Protein AF-A0A9E3VZF0-F1 (afdb_monomer_lite)

Foldseek 3Di:
DLPVLVVVLVVCVVVVVLVVSLVSLVVRPDPVSVVVNVVSCVVPNPPPPPPPDDDDPVVVVVVVVVVVVVVVVVVVVVVVVVVVVVVVVVVVVVVVVVVVVVVPPDDDDDDDDDDDDDDDDDDDDDDD

Radius of gyration: 46.79 Å; chains: 1; bounding box: 75×45×135 Å

Structure (mmCIF, N/CA/C/O backbone):
data_AF-A0A9E3VZF0-F1
#
_entry.id   AF-A0A9E3VZF0-F1
#
loop_
_atom_site.group_PDB
_atom_site.id
_atom_site.type_symbol
_atom_site.label_atom_id
_atom_site.label_alt_id
_atom_site.label_comp_id
_atom_site.label_asym_id
_atom_site.label_entity_id
_atom_site.label_seq_id
_atom_site.pdbx_PDB_ins_code
_atom_site.Cartn_x
_atom_site.Cartn_y
_atom_site.Cartn_z
_atom_site.occupancy
_atom_site.B_iso_or_equiv
_atom_site.auth_seq_id
_atom_site.auth_comp_id
_atom_site.auth_asym_id
_atom_site.auth_atom_id
_atom_site.pdbx_PDB_model_num
ATOM 1 N N . MET A 1 1 ? 6.235 13.448 -27.912 1.00 59.28 1 MET A N 1
ATOM 2 C CA . MET A 1 1 ? 5.594 13.014 -26.645 1.00 59.28 1 MET A CA 1
ATOM 3 C C . MET A 1 1 ? 6.480 12.083 -25.795 1.00 59.28 1 MET A C 1
ATOM 5 O O . MET A 1 1 ? 6.592 12.317 -24.601 1.00 59.28 1 MET A O 1
ATOM 9 N N . SER A 1 2 ? 7.176 11.093 -26.374 1.00 72.88 2 SER A N 1
ATOM 10 C CA . SER A 1 2 ? 7.970 10.079 -25.632 1.00 72.88 2 SER A CA 1
ATOM 11 C C . SER A 1 2 ? 9.072 10.619 -24.681 1.00 72.88 2 SER A C 1
ATOM 13 O O . SER A 1 2 ? 9.324 10.033 -23.629 1.00 72.88 2 SER A O 1
ATOM 15 N N . ARG A 1 3 ? 9.698 11.773 -24.976 1.00 83.00 3 ARG A N 1
ATOM 16 C CA . ARG A 1 3 ? 10.801 12.323 -24.152 1.00 83.00 3 ARG A CA 1
ATOM 17 C C . ARG A 1 3 ? 10.392 12.693 -22.718 1.00 83.00 3 ARG A C 1
ATOM 19 O O . ARG A 1 3 ? 11.130 12.368 -21.792 1.00 83.00 3 ARG A O 1
ATOM 26 N N . ASN A 1 4 ? 9.221 13.306 -22.523 1.00 90.94 4 ASN A N 1
ATOM 27 C CA . ASN A 1 4 ? 8.753 13.707 -21.187 1.00 90.94 4 ASN A CA 1
ATOM 28 C C . ASN A 1 4 ? 8.433 12.489 -20.311 1.00 90.94 4 ASN A C 1
ATOM 30 O O . ASN A 1 4 ? 8.778 12.456 -19.133 1.00 90.94 4 ASN A O 1
ATOM 34 N N . GLN A 1 5 ? 7.834 11.449 -20.897 1.00 90.38 5 GLN A N 1
ATOM 35 C CA . GLN A 1 5 ? 7.525 10.209 -20.181 1.00 90.38 5 GLN A CA 1
ATOM 36 C C . GLN A 1 5 ? 8.805 9.456 -19.787 1.00 90.38 5 GLN A C 1
ATOM 38 O O . GLN A 1 5 ? 8.894 8.933 -18.679 1.00 90.38 5 GLN A O 1
ATOM 43 N N . MET A 1 6 ? 9.835 9.479 -20.640 1.00 93.69 6 MET A N 1
ATOM 44 C CA . MET A 1 6 ? 11.154 8.923 -20.317 1.00 93.69 6 MET A CA 1
ATOM 45 C C . MET A 1 6 ? 11.837 9.653 -19.152 1.00 93.69 6 MET A C 1
ATOM 47 O O . MET A 1 6 ? 12.412 9.003 -18.280 1.00 93.69 6 MET A O 1
ATOM 51 N N . GLN A 1 7 ? 11.770 10.987 -19.100 1.00 94.62 7 GLN A N 1
ATOM 52 C CA . GLN A 1 7 ? 12.319 11.763 -17.977 1.00 94.62 7 GLN A CA 1
ATOM 53 C C . GLN A 1 7 ? 11.565 11.490 -16.672 1.00 94.62 7 GLN A C 1
ATOM 55 O O . GLN A 1 7 ? 12.187 11.290 -15.629 1.00 94.62 7 GLN A O 1
ATOM 60 N N . HIS A 1 8 ? 10.236 11.409 -16.736 1.00 94.56 8 HIS A N 1
ATOM 61 C CA . HIS A 1 8 ? 9.408 11.054 -15.587 1.00 94.56 8 HIS A CA 1
ATOM 62 C C . HIS A 1 8 ? 9.760 9.643 -15.082 1.00 94.56 8 HIS A C 1
ATOM 64 O O . HIS A 1 8 ? 10.016 9.453 -13.893 1.00 94.56 8 HIS A O 1
ATOM 70 N N . ALA A 1 9 ? 9.905 8.666 -15.982 1.00 95.00 9 ALA A N 1
ATOM 71 C CA . ALA A 1 9 ? 10.344 7.323 -15.611 1.00 95.00 9 ALA A CA 1
ATOM 72 C C . ALA A 1 9 ? 11.700 7.343 -14.884 1.00 95.00 9 ALA A C 1
ATOM 74 O O . ALA A 1 9 ? 11.854 6.675 -13.864 1.00 95.00 9 ALA A O 1
ATOM 75 N N . GLN A 1 10 ? 12.665 8.157 -15.331 1.00 93.75 10 GLN A N 1
ATOM 76 C CA . GLN A 1 10 ? 13.943 8.312 -14.624 1.00 93.75 10 GLN A CA 1
ATOM 77 C C . GLN A 1 10 ? 13.784 8.888 -13.215 1.00 93.75 10 GLN A C 1
ATOM 79 O O . GLN A 1 10 ? 14.464 8.432 -12.297 1.00 93.75 10 GLN A O 1
ATOM 84 N N . GLN A 1 11 ? 12.916 9.885 -13.030 1.00 96.62 11 GLN A N 1
ATOM 85 C CA . GLN A 1 11 ? 12.659 10.462 -11.709 1.00 96.62 11 GLN A CA 1
ATOM 86 C C . GLN A 1 11 ? 12.071 9.418 -10.753 1.00 96.62 11 GLN A C 1
ATOM 88 O O . GLN A 1 11 ? 12.556 9.292 -9.630 1.00 96.62 11 GLN A O 1
ATOM 93 N N . LEU A 1 12 ? 11.119 8.602 -11.216 1.00 96.12 12 LEU A N 1
ATOM 94 C CA . LEU A 1 12 ? 10.541 7.512 -10.419 1.00 96.12 12 LEU A CA 1
ATOM 95 C C . LEU A 1 12 ? 11.596 6.475 -10.011 1.00 96.12 12 LEU A C 1
ATOM 97 O O . LEU A 1 12 ? 11.607 6.027 -8.866 1.00 96.12 12 LEU A O 1
ATOM 101 N N . ILE A 1 13 ? 12.527 6.140 -10.912 1.00 93.88 13 ILE A N 1
ATOM 102 C CA . ILE A 1 13 ? 13.648 5.238 -10.605 1.00 93.88 13 ILE A CA 1
ATOM 103 C C . IL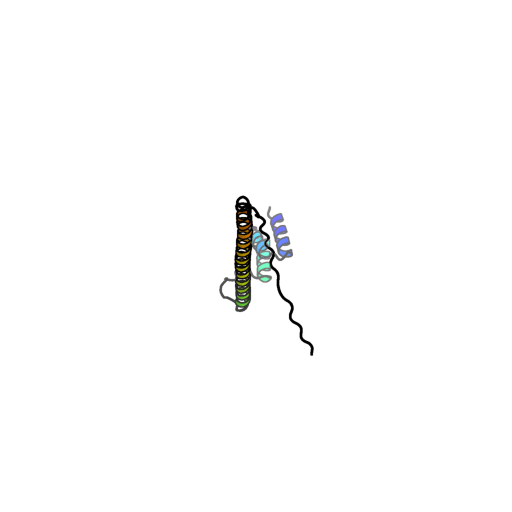E A 1 13 ? 14.561 5.850 -9.536 1.00 93.88 13 ILE A C 1
ATOM 105 O O . ILE A 1 13 ? 14.937 5.154 -8.596 1.00 93.88 13 ILE A O 1
ATOM 109 N N . LYS A 1 14 ? 14.890 7.146 -9.638 1.00 94.44 14 LYS A N 1
ATOM 110 C CA . LYS A 1 14 ? 15.709 7.854 -8.635 1.00 94.44 14 LYS A CA 1
ATOM 111 C C . LYS A 1 14 ? 15.041 7.893 -7.259 1.00 94.44 14 LYS A C 1
ATOM 113 O O . LYS A 1 14 ? 15.730 7.806 -6.251 1.00 94.44 14 LYS A O 1
ATOM 118 N N . GLN A 1 15 ? 13.715 7.986 -7.223 1.00 95.81 15 GLN A N 1
ATOM 119 C CA . GLN A 1 15 ? 12.914 7.953 -5.997 1.00 95.81 15 GLN A CA 1
ATOM 120 C C . GLN A 1 15 ? 12.696 6.529 -5.447 1.00 95.81 15 GLN A C 1
ATOM 122 O O . GLN A 1 15 ? 12.023 6.364 -4.434 1.00 95.81 15 GLN A O 1
ATOM 127 N N . GLY A 1 16 ? 13.210 5.486 -6.111 1.00 93.31 16 GLY A N 1
ATOM 128 C CA . GLY A 1 16 ? 13.017 4.089 -5.707 1.00 93.31 16 GLY A CA 1
ATOM 129 C C . GLY A 1 16 ? 11.621 3.522 -6.004 1.00 93.31 16 GLY A C 1
ATOM 130 O O . GLY A 1 16 ? 11.303 2.410 -5.580 1.00 93.31 16 GLY A O 1
ATOM 131 N N . ARG A 1 17 ? 10.779 4.241 -6.759 1.00 94.88 17 ARG A N 1
ATOM 132 C CA . ARG A 1 17 ? 9.418 3.822 -7.144 1.00 94.88 17 ARG A CA 1
ATOM 133 C C . ARG A 1 17 ? 9.451 2.947 -8.398 1.00 94.88 17 ARG A C 1
ATOM 135 O O . ARG A 1 17 ? 8.926 3.299 -9.455 1.00 94.88 17 ARG A O 1
ATOM 142 N N . TYR A 1 18 ? 10.092 1.786 -8.285 1.00 94.44 18 TYR A N 1
ATOM 143 C CA . TYR A 1 18 ? 10.358 0.896 -9.421 1.00 94.44 18 TYR A CA 1
ATOM 144 C C . TYR A 1 18 ? 9.091 0.340 -10.084 1.00 94.44 18 TYR A C 1
ATOM 146 O O . TYR A 1 18 ? 9.062 0.178 -11.303 1.00 94.44 18 TYR A O 1
ATOM 154 N N . ASP A 1 19 ? 8.029 0.087 -9.318 1.00 92.19 19 ASP A N 1
ATOM 155 C CA . ASP A 1 19 ? 6.783 -0.474 -9.856 1.00 92.19 19 ASP A CA 1
ATOM 156 C C . ASP A 1 19 ? 6.038 0.519 -10.756 1.00 92.19 19 ASP A C 1
ATOM 158 O O . ASP A 1 19 ? 5.497 0.149 -11.798 1.00 92.19 19 ASP A O 1
ATOM 162 N N . GLU A 1 20 ? 6.050 1.799 -10.392 1.00 93.75 20 GLU A N 1
ATOM 163 C CA . GLU A 1 20 ? 5.458 2.869 -11.198 1.00 93.75 20 GLU A CA 1
ATOM 164 C C . GLU A 1 20 ? 6.312 3.184 -12.420 1.00 93.75 20 GLU A C 1
ATOM 166 O O . GLU A 1 20 ? 5.780 3.299 -13.525 1.00 93.75 20 GLU A O 1
ATOM 171 N N . ALA A 1 21 ? 7.637 3.218 -12.248 1.00 95.69 21 ALA A N 1
ATOM 172 C CA . ALA A 1 21 ? 8.564 3.349 -13.363 1.00 95.69 21 ALA A CA 1
ATOM 173 C C . ALA A 1 21 ? 8.361 2.228 -14.395 1.00 95.69 21 ALA A C 1
ATOM 175 O O . ALA A 1 21 ? 8.320 2.503 -15.591 1.00 95.69 21 ALA A O 1
ATOM 176 N N . ARG A 1 22 ? 8.159 0.975 -13.957 1.00 94.25 22 ARG A N 1
ATOM 177 C CA . ARG A 1 22 ? 7.852 -0.158 -14.848 1.00 94.25 22 ARG A CA 1
ATOM 178 C C . ARG A 1 22 ? 6.556 0.040 -15.623 1.00 94.25 22 ARG A C 1
ATOM 180 O O . ARG A 1 22 ? 6.531 -0.231 -16.819 1.00 94.25 22 ARG A O 1
ATOM 187 N N . LYS A 1 23 ? 5.485 0.495 -14.965 1.00 94.50 23 LYS A N 1
ATOM 188 C CA . LYS A 1 23 ? 4.200 0.766 -15.633 1.00 94.50 23 LYS A CA 1
ATOM 189 C C . LYS A 1 23 ? 4.366 1.820 -16.724 1.00 94.50 23 LYS A C 1
ATOM 191 O O . LYS A 1 23 ? 3.897 1.609 -17.837 1.00 94.50 23 LYS A O 1
ATOM 196 N N . LEU A 1 24 ? 5.082 2.901 -16.414 1.00 94.19 24 LEU A N 1
ATOM 197 C CA . LEU A 1 24 ? 5.324 3.988 -17.355 1.00 94.19 24 LEU A CA 1
ATOM 198 C C . LEU A 1 24 ? 6.252 3.566 -18.503 1.00 94.19 24 LEU A C 1
ATOM 200 O O . LEU A 1 24 ? 6.014 3.925 -19.645 1.00 94.19 24 LEU A O 1
ATOM 204 N N . LEU A 1 25 ? 7.285 2.763 -18.236 1.00 93.62 25 LEU A N 1
ATOM 205 C CA . LEU A 1 25 ? 8.177 2.253 -19.283 1.00 93.62 25 LEU A CA 1
ATOM 206 C C . LEU A 1 25 ? 7.496 1.230 -20.199 1.00 93.62 25 LEU A C 1
ATOM 208 O O . LEU A 1 25 ? 7.845 1.159 -21.370 1.00 93.62 25 LEU A O 1
ATOM 212 N N . ARG A 1 26 ? 6.515 0.466 -19.699 1.00 93.94 26 ARG A N 1
ATOM 213 C CA . ARG A 1 26 ? 5.726 -0.478 -20.511 1.00 93.94 26 ARG A CA 1
ATOM 214 C C . ARG A 1 26 ? 4.783 0.211 -21.494 1.00 93.94 26 ARG A C 1
ATOM 216 O O . ARG A 1 26 ? 4.469 -0.384 -22.517 1.00 93.94 26 ARG A O 1
ATOM 223 N N . SER A 1 27 ? 4.322 1.427 -21.194 1.00 93.56 27 SER A N 1
ATOM 224 C CA . SER A 1 27 ? 3.457 2.188 -22.103 1.00 93.56 27 SER A CA 1
ATOM 225 C C . SER A 1 27 ? 4.231 2.963 -23.175 1.00 93.56 27 SER A C 1
ATOM 227 O O . SER A 1 27 ? 3.617 3.489 -24.101 1.00 93.56 27 SER A O 1
ATOM 229 N N . ILE A 1 28 ? 5.563 3.040 -23.071 1.00 92.75 28 ILE A N 1
ATOM 230 C CA . ILE A 1 28 ? 6.429 3.725 -24.035 1.00 92.75 28 ILE A CA 1
ATOM 231 C C . ILE A 1 28 ? 7.032 2.688 -24.988 1.00 92.75 28 ILE A C 1
ATOM 233 O O . ILE A 1 28 ? 7.890 1.902 -24.587 1.00 92.75 28 ILE A O 1
ATOM 237 N N . ASP A 1 29 ? 6.667 2.732 -26.270 1.00 89.75 29 ASP A N 1
ATOM 238 C CA . ASP A 1 29 ? 7.327 1.900 -27.282 1.00 89.75 29 ASP A CA 1
ATOM 239 C C . ASP A 1 29 ? 8.635 2.556 -27.747 1.00 89.75 29 ASP A C 1
ATOM 241 O O . ASP A 1 29 ? 8.672 3.400 -28.643 1.00 89.75 29 ASP A O 1
ATOM 245 N N . HIS A 1 30 ? 9.724 2.243 -27.047 1.00 92.19 30 HIS A N 1
ATOM 246 C CA . HIS A 1 30 ? 11.063 2.725 -27.376 1.00 92.19 30 HIS A CA 1
ATOM 247 C C . HIS A 1 30 ? 12.114 1.672 -26.987 1.00 92.19 30 HIS A C 1
ATOM 249 O O . HIS A 1 30 ? 12.036 1.125 -25.882 1.00 92.19 30 HIS A O 1
ATOM 255 N N . PRO A 1 31 ? 13.156 1.416 -27.806 1.00 93.81 31 PRO A N 1
ATOM 256 C CA . PRO A 1 31 ? 14.169 0.393 -27.508 1.00 93.81 31 PRO A CA 1
ATOM 257 C C . PRO A 1 31 ? 14.855 0.624 -26.152 1.00 93.81 31 PRO A C 1
ATOM 259 O O . PRO A 1 31 ? 14.948 -0.274 -25.321 1.00 93.81 31 PRO A O 1
ATOM 262 N N . LYS A 1 32 ? 15.209 1.880 -25.860 1.00 92.38 32 LYS A N 1
ATOM 263 C CA . LYS A 1 32 ? 15.791 2.292 -24.570 1.00 92.38 32 LYS A CA 1
ATOM 264 C C . LYS A 1 32 ? 14.905 2.010 -23.345 1.00 92.38 32 LYS A C 1
ATOM 266 O O . LYS A 1 32 ? 15.431 1.782 -22.260 1.00 92.38 32 LYS A O 1
ATOM 271 N N . ALA A 1 33 ? 13.577 2.032 -23.492 1.00 94.88 33 ALA A N 1
ATOM 272 C CA . ALA A 1 33 ? 12.672 1.721 -22.384 1.00 94.88 33 ALA A CA 1
ATOM 273 C C . ALA A 1 33 ? 12.739 0.228 -22.022 1.00 94.88 33 ALA A C 1
ATOM 275 O O . ALA A 1 33 ? 12.733 -0.120 -20.840 1.00 94.88 33 ALA A O 1
ATOM 276 N N . ARG A 1 34 ? 12.904 -0.642 -23.030 1.00 94.19 34 ARG A N 1
ATOM 277 C CA . ARG A 1 34 ? 13.089 -2.090 -22.846 1.00 94.19 34 ARG A CA 1
ATOM 278 C C . ARG A 1 34 ? 14.389 -2.399 -22.102 1.00 94.19 34 ARG A C 1
ATOM 280 O O . ARG A 1 34 ? 14.362 -3.141 -21.125 1.00 94.19 34 ARG A O 1
ATOM 287 N N . GLU A 1 35 ? 15.492 -1.746 -22.469 1.00 94.69 35 GLU A N 1
ATOM 288 C CA . GLU A 1 35 ? 16.766 -1.882 -21.742 1.00 94.69 35 GLU A CA 1
ATOM 289 C C . GLU A 1 35 ? 16.651 -1.472 -20.268 1.00 94.69 35 GLU A C 1
ATOM 291 O O . GLU A 1 35 ? 17.260 -2.075 -19.382 1.00 94.69 35 GLU A O 1
ATOM 296 N N . TRP A 1 36 ? 15.895 -0.411 -19.978 1.00 94.56 36 TRP A N 1
ATOM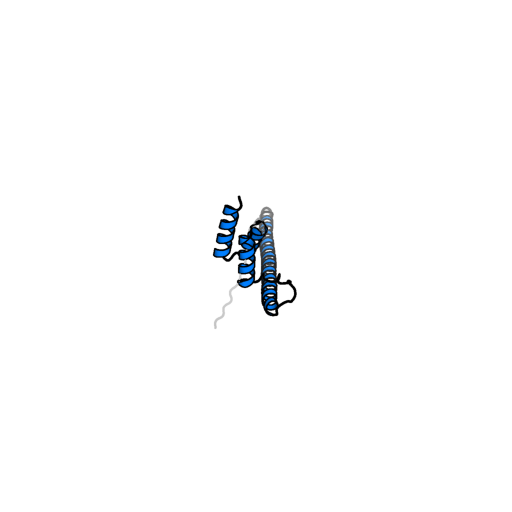 297 C CA . TRP A 1 36 ? 15.697 0.038 -18.602 1.00 94.56 36 TRP A CA 1
ATOM 298 C C . TRP A 1 36 ? 14.819 -0.913 -17.798 1.00 94.56 36 TRP A C 1
ATOM 300 O O . TRP A 1 36 ? 15.117 -1.127 -16.624 1.00 94.56 36 TRP A O 1
ATOM 310 N N . LEU A 1 37 ? 13.792 -1.509 -18.409 1.00 94.00 37 LEU A N 1
ATOM 311 C CA . LEU A 1 37 ? 13.001 -2.568 -17.777 1.00 94.00 37 LEU A CA 1
ATOM 312 C C . LEU A 1 37 ? 13.884 -3.755 -17.384 1.00 94.00 37 LEU A C 1
ATOM 314 O O . LEU A 1 37 ? 13.818 -4.205 -16.245 1.00 94.00 37 LEU A O 1
ATOM 318 N N . GLU A 1 38 ? 14.777 -4.191 -18.270 1.00 94.19 38 GLU A N 1
ATOM 319 C CA . GLU A 1 38 ? 15.694 -5.294 -17.976 1.00 94.19 38 GLU A CA 1
ATOM 320 C C . GLU A 1 38 ? 16.667 -4.945 -16.833 1.00 94.19 38 GLU A C 1
ATOM 322 O O . GLU A 1 38 ? 16.899 -5.739 -15.919 1.00 94.19 38 GLU A O 1
ATOM 327 N N . LYS A 1 39 ? 17.204 -3.716 -16.826 1.00 92.19 39 LYS A N 1
ATOM 328 C CA . LYS A 1 39 ? 18.054 -3.220 -15.728 1.00 92.19 39 LYS A CA 1
ATOM 329 C C . LYS A 1 39 ? 17.295 -3.142 -14.400 1.00 92.19 39 LYS A C 1
ATOM 331 O O . LYS A 1 39 ? 17.875 -3.433 -13.353 1.00 92.19 39 LYS A O 1
ATOM 336 N N . LEU A 1 40 ? 16.021 -2.751 -14.433 1.00 91.00 40 LEU A N 1
ATOM 337 C CA . LEU A 1 40 ? 15.144 -2.718 -13.262 1.00 91.00 40 LEU A CA 1
ATOM 338 C C . LEU A 1 40 ? 14.861 -4.123 -12.732 1.00 91.00 40 LEU A C 1
ATOM 340 O O . LEU A 1 40 ? 14.925 -4.331 -11.524 1.00 91.00 40 LEU A O 1
ATOM 344 N N . ASP A 1 41 ? 14.610 -5.086 -13.615 1.00 90.00 41 ASP A N 1
ATOM 345 C CA . ASP A 1 41 ? 14.383 -6.484 -13.244 1.00 90.00 41 ASP A CA 1
ATOM 346 C C . ASP A 1 41 ? 15.623 -7.120 -12.607 1.00 90.00 41 ASP A C 1
ATOM 348 O O . ASP A 1 41 ? 15.487 -7.850 -11.628 1.00 90.00 41 ASP A O 1
ATOM 352 N N . LYS A 1 42 ? 16.831 -6.761 -13.061 1.00 91.06 42 LYS A N 1
ATOM 353 C CA . LYS A 1 42 ? 18.086 -7.198 -12.423 1.00 91.06 42 LYS A CA 1
ATOM 354 C C . LYS A 1 42 ? 18.307 -6.570 -11.043 1.00 91.06 42 LYS A C 1
ATOM 356 O O . LYS A 1 42 ? 18.757 -7.249 -10.128 1.00 91.06 42 LYS A O 1
ATOM 361 N N . ARG A 1 43 ? 18.023 -5.271 -10.882 1.00 88.19 43 ARG A N 1
ATOM 362 C CA . ARG A 1 43 ? 18.287 -4.537 -9.625 1.00 88.19 43 ARG A CA 1
ATOM 363 C C . ARG A 1 43 ? 17.235 -4.767 -8.546 1.00 88.19 43 ARG A C 1
ATOM 365 O O . ARG A 1 43 ? 17.556 -4.770 -7.364 1.00 88.19 43 ARG A O 1
ATOM 372 N N . ALA A 1 44 ? 15.980 -4.897 -8.944 1.00 82.12 44 ALA A N 1
ATOM 373 C CA . ALA A 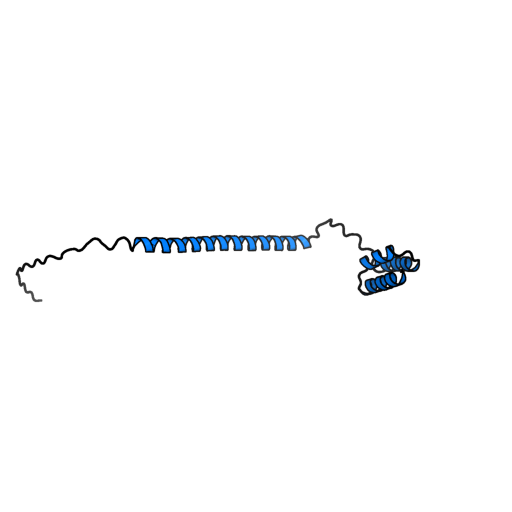1 44 ? 14.851 -5.032 -8.044 1.00 82.12 44 ALA A CA 1
ATOM 374 C C . ALA A 1 44 ? 13.847 -5.986 -8.693 1.00 82.12 44 ALA A C 1
ATOM 376 O O . ALA A 1 44 ? 12.835 -5.501 -9.207 1.00 82.12 44 ALA A O 1
ATOM 377 N N . PRO A 1 45 ? 14.113 -7.309 -8.719 1.00 79.00 45 PRO A N 1
ATOM 378 C CA . PRO A 1 45 ? 13.235 -8.271 -9.381 1.00 79.00 45 PRO A CA 1
ATOM 379 C C . PRO A 1 45 ? 11.804 -8.019 -8.934 1.00 79.00 45 PRO A C 1
ATOM 381 O O . PRO A 1 45 ? 11.574 -7.763 -7.746 1.00 79.00 45 PRO A O 1
ATOM 384 N N . ALA A 1 46 ? 10.873 -7.975 -9.897 1.00 71.62 46 ALA A N 1
ATOM 385 C CA . ALA A 1 46 ? 9.466 -7.711 -9.624 1.00 71.62 46 ALA A CA 1
ATOM 386 C C . ALA A 1 46 ? 9.072 -8.578 -8.441 1.00 71.62 46 ALA A C 1
ATOM 388 O O . ALA A 1 46 ? 9.137 -9.804 -8.534 1.00 71.62 46 ALA A O 1
ATOM 389 N N . ARG A 1 47 ? 8.799 -7.932 -7.298 1.00 70.81 47 ARG A N 1
ATOM 390 C CA . ARG A 1 47 ? 8.478 -8.652 -6.073 1.00 70.81 47 ARG A CA 1
ATOM 391 C C . ARG A 1 47 ? 7.299 -9.514 -6.458 1.00 70.81 47 ARG A C 1
ATOM 393 O O . ARG A 1 47 ? 6.240 -8.961 -6.761 1.00 70.81 47 ARG A O 1
ATOM 400 N N . ALA A 1 48 ? 7.523 -10.830 -6.537 1.00 65.44 48 ALA A N 1
ATOM 401 C CA . ALA A 1 48 ? 6.467 -11.776 -6.844 1.00 65.44 48 ALA A CA 1
ATOM 402 C C . ALA A 1 48 ? 5.299 -11.353 -5.959 1.00 65.44 48 ALA A C 1
ATOM 404 O O . ALA A 1 48 ? 5.554 -11.123 -4.766 1.00 65.44 48 ALA A O 1
ATOM 405 N N . PRO A 1 49 ? 4.101 -11.099 -6.529 1.00 62.28 49 PRO A N 1
ATOM 406 C CA . PRO A 1 49 ? 2.977 -10.613 -5.752 1.00 62.28 49 PRO A CA 1
ATOM 407 C C . PRO A 1 49 ? 2.917 -11.541 -4.563 1.00 62.28 49 PRO A C 1
ATOM 409 O O . PRO A 1 49 ? 2.772 -12.750 -4.755 1.00 62.28 49 PRO A O 1
ATOM 412 N N . ARG A 1 50 ? 3.214 -11.000 -3.372 1.00 58.09 50 ARG A N 1
ATOM 413 C CA . ARG A 1 50 ? 3.231 -11.784 -2.146 1.00 58.09 50 ARG A CA 1
ATOM 414 C C . ARG A 1 50 ? 1.818 -12.309 -2.079 1.00 58.09 50 ARG A C 1
ATOM 416 O O . ARG A 1 50 ? 0.910 -11.556 -1.728 1.00 58.09 50 ARG A O 1
ATOM 423 N N . ARG A 1 51 ? 1.625 -13.550 -2.539 1.00 57.66 51 ARG A N 1
ATOM 424 C CA . ARG A 1 51 ? 0.375 -14.264 -2.391 1.00 57.66 51 ARG A CA 1
ATOM 425 C C . ARG A 1 51 ? 0.120 -14.119 -0.909 1.00 57.66 51 ARG A C 1
ATOM 427 O O . ARG A 1 51 ? 0.95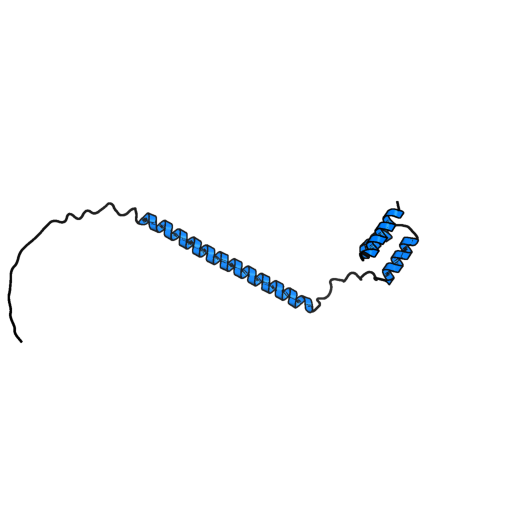9 -14.516 -0.101 1.00 57.66 51 ARG A O 1
ATOM 434 N N . ARG A 1 52 ? -0.934 -13.386 -0.559 1.00 56.81 52 ARG A N 1
ATOM 435 C CA . ARG A 1 52 ? -1.418 -13.294 0.812 1.00 56.81 52 ARG A CA 1
ATOM 436 C C . ARG A 1 52 ? -1.906 -14.702 1.146 1.00 56.81 52 ARG A C 1
ATOM 438 O O . ARG A 1 52 ? -3.078 -15.017 1.019 1.00 56.81 52 ARG A O 1
ATOM 445 N N . THR A 1 53 ? -0.960 -15.580 1.425 1.00 55.97 53 THR A N 1
ATOM 446 C CA . THR A 1 53 ? -1.125 -17.001 1.668 1.00 55.97 53 THR A CA 1
ATOM 447 C C . THR A 1 53 ? -0.078 -17.330 2.711 1.00 55.97 53 THR A C 1
ATOM 449 O O . THR A 1 53 ? 1.117 -17.280 2.436 1.00 55.97 53 THR A O 1
ATOM 452 N N . GLY A 1 54 ? -0.546 -17.625 3.918 1.00 45.69 54 GLY A N 1
ATOM 453 C CA . GLY A 1 54 ? 0.280 -18.176 4.984 1.00 45.69 54 GLY A CA 1
ATOM 454 C C . GLY A 1 54 ? 0.596 -17.168 6.075 1.00 45.69 54 GLY A C 1
ATOM 455 O O . GLY A 1 54 ? 1.475 -16.322 5.935 1.00 45.69 54 GLY A O 1
ATOM 456 N N . GLY A 1 55 ? -0.126 -17.295 7.186 1.00 49.53 55 GLY A N 1
ATOM 457 C CA . GLY A 1 55 ? 0.168 -16.607 8.430 1.00 49.53 55 GLY A CA 1
ATOM 458 C C . GLY A 1 55 ? 1.572 -16.953 8.917 1.00 49.53 55 GLY A C 1
ATOM 459 O O . GLY A 1 55 ? 1.841 -18.077 9.328 1.00 49.53 55 GLY A O 1
ATOM 460 N N . GLY A 1 56 ? 2.456 -15.959 8.902 1.00 43.41 56 GLY A N 1
ATOM 461 C CA . GLY A 1 56 ? 3.660 -15.984 9.716 1.00 43.41 56 GLY A CA 1
ATOM 462 C C . GLY A 1 56 ? 3.262 -15.792 11.176 1.00 43.41 56 GLY A C 1
ATOM 463 O O . GLY A 1 56 ? 2.489 -14.894 11.507 1.00 43.41 56 GLY A O 1
ATOM 464 N N . ILE A 1 57 ? 3.791 -16.641 12.047 1.00 55.38 57 ILE A N 1
ATOM 465 C CA . ILE A 1 57 ? 3.492 -16.746 13.484 1.00 55.38 57 ILE A CA 1
ATOM 466 C C . ILE A 1 57 ? 3.590 -15.391 14.233 1.00 55.38 57 ILE A C 1
ATOM 468 O O . ILE A 1 57 ? 2.889 -15.189 15.221 1.00 55.38 57 ILE A O 1
ATOM 472 N N . GLY A 1 58 ? 4.328 -14.404 13.707 1.00 47.25 58 GLY A N 1
ATOM 473 C CA . GLY A 1 58 ? 4.385 -13.030 14.236 1.00 47.25 58 GLY A CA 1
ATOM 474 C C . GLY A 1 58 ? 3.106 -12.186 14.077 1.00 47.25 58 GLY A C 1
ATOM 475 O O . GLY A 1 58 ? 2.950 -11.186 14.771 1.00 47.25 58 GLY A O 1
ATOM 476 N N . GLY A 1 59 ? 2.159 -12.581 13.219 1.00 52.59 59 GLY A N 1
ATOM 477 C CA . GLY A 1 59 ? 0.870 -11.889 13.059 1.00 52.59 59 GLY A CA 1
ATOM 478 C C . GLY A 1 59 ? -0.178 -12.262 14.113 1.00 52.59 59 GLY A C 1
ATOM 479 O O . GLY A 1 59 ? -1.124 -11.507 14.329 1.00 52.59 59 GLY A O 1
ATOM 480 N N . ARG A 1 60 ? -0.012 -13.403 14.801 1.00 57.06 60 ARG A N 1
ATOM 481 C CA . ARG A 1 60 ? -0.952 -13.856 15.842 1.00 57.06 60 ARG A CA 1
ATOM 482 C C . ARG A 1 60 ? -0.864 -13.018 17.109 1.00 57.06 60 ARG A C 1
AT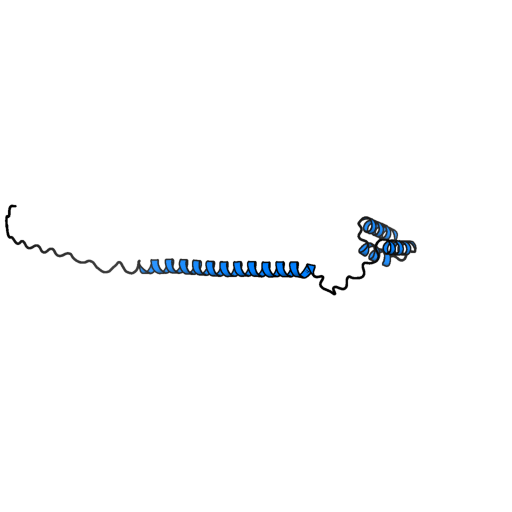OM 484 O O . ARG A 1 60 ? -1.896 -12.743 17.701 1.00 57.06 60 ARG A O 1
ATOM 491 N N . ILE A 1 61 ? 0.333 -12.573 17.488 1.00 62.12 61 ILE A N 1
ATOM 492 C CA . ILE A 1 61 ? 0.516 -11.721 18.671 1.00 62.12 61 ILE A CA 1
ATOM 493 C C . ILE A 1 61 ? -0.094 -10.346 18.420 1.00 62.12 61 ILE A C 1
ATOM 495 O O . ILE A 1 61 ? -0.825 -9.851 19.265 1.00 62.12 61 ILE A O 1
ATOM 499 N N . VAL A 1 62 ? 0.129 -9.765 17.236 1.00 69.56 62 VAL A N 1
ATOM 500 C CA . VAL A 1 62 ? -0.475 -8.473 16.877 1.00 69.56 62 VAL A CA 1
ATOM 501 C C . VAL A 1 62 ? -1.997 -8.591 16.799 1.00 69.56 62 VAL A C 1
ATOM 503 O O . VAL A 1 62 ? -2.685 -7.756 17.370 1.00 69.56 62 VAL A O 1
ATOM 506 N N . GLY A 1 63 ? -2.523 -9.652 16.174 1.00 70.88 63 GLY A N 1
ATOM 507 C CA . GLY A 1 63 ? -3.966 -9.906 16.124 1.00 70.88 63 GLY A CA 1
ATOM 508 C C . GLY A 1 63 ? -4.590 -10.162 17.499 1.00 70.88 63 GLY A C 1
ATOM 509 O O . GLY A 1 63 ? -5.705 -9.724 17.760 1.00 70.88 63 GLY A O 1
ATOM 510 N N . PHE A 1 64 ? -3.870 -10.833 18.399 1.00 80.94 64 PHE A N 1
ATOM 511 C CA . PHE A 1 64 ? -4.315 -11.046 19.773 1.00 80.94 64 PHE A CA 1
ATOM 512 C C . PHE A 1 64 ? -4.285 -9.743 20.579 1.00 80.94 64 PHE A C 1
ATOM 514 O O . PHE A 1 64 ? -5.245 -9.449 21.282 1.00 80.94 64 PHE A O 1
ATOM 521 N N . LEU A 1 65 ? -3.238 -8.923 20.434 1.00 83.62 65 LEU A N 1
ATOM 522 C CA . LEU A 1 65 ? -3.143 -7.625 21.106 1.00 83.62 65 LEU A CA 1
ATOM 523 C C . LEU A 1 65 ? -4.258 -6.677 20.661 1.00 83.62 65 LEU A C 1
ATOM 525 O O . LEU A 1 65 ? -4.885 -6.036 21.499 1.00 83.62 65 LEU A O 1
ATOM 529 N N . THR A 1 66 ? -4.525 -6.599 19.353 1.00 83.19 66 THR A N 1
ATOM 530 C CA . THR A 1 66 ? -5.613 -5.764 18.832 1.00 83.19 66 THR A CA 1
ATOM 531 C C . THR A 1 66 ? -6.969 -6.282 19.296 1.00 83.19 66 THR A C 1
ATOM 533 O O . THR A 1 66 ? -7.802 -5.482 19.711 1.00 83.19 66 THR A O 1
ATOM 536 N N . TYR A 1 67 ? -7.174 -7.602 19.311 1.00 89.62 67 TYR A N 1
ATOM 537 C CA . TYR A 1 67 ? -8.397 -8.217 19.825 1.00 89.62 67 TYR A CA 1
ATOM 538 C C . TYR A 1 67 ? -8.623 -7.909 21.315 1.00 89.62 67 TYR A C 1
ATOM 540 O O . TYR A 1 67 ? -9.683 -7.403 21.688 1.00 89.62 67 TYR A O 1
ATOM 548 N N . VAL A 1 68 ? -7.613 -8.111 22.167 1.00 91.56 68 VAL A N 1
ATOM 549 C CA . VAL A 1 68 ? -7.691 -7.791 23.604 1.00 91.56 68 VAL A CA 1
ATOM 550 C C . VAL A 1 68 ? -7.945 -6.298 23.822 1.00 91.56 68 VAL A C 1
ATOM 552 O O . VAL A 1 68 ? -8.820 -5.941 24.608 1.00 91.56 68 VAL A O 1
ATOM 555 N N . LEU A 1 69 ? -7.254 -5.420 23.090 1.00 91.81 69 LEU A N 1
ATOM 556 C CA . LEU A 1 69 ? -7.460 -3.974 23.183 1.00 91.81 69 LEU A CA 1
ATOM 557 C C . LEU A 1 69 ? -8.905 -3.581 22.834 1.00 91.81 69 LEU A C 1
ATOM 559 O O . LEU A 1 69 ? -9.514 -2.794 23.557 1.00 91.81 69 LEU A O 1
ATOM 563 N N . THR A 1 70 ? -9.484 -4.157 21.773 1.00 91.44 70 THR A N 1
ATOM 564 C CA . THR A 1 70 ? -10.886 -3.892 21.406 1.00 91.44 70 THR A CA 1
ATOM 565 C C . THR A 1 70 ? -11.874 -4.358 22.473 1.00 91.44 70 THR A C 1
ATOM 567 O O . THR A 1 70 ? -12.818 -3.629 22.776 1.00 91.44 70 THR A O 1
ATOM 570 N N . ILE A 1 71 ? -11.629 -5.513 23.104 1.00 94.25 71 ILE A N 1
ATOM 571 C CA . ILE A 1 71 ? -12.454 -6.005 24.214 1.00 94.25 71 ILE A CA 1
ATOM 572 C C . ILE A 1 71 ? -12.391 -5.035 25.395 1.00 94.25 71 ILE A C 1
ATOM 574 O O . ILE A 1 71 ? -13.437 -4.635 25.901 1.00 94.25 71 ILE A O 1
ATOM 578 N N . VAL A 1 72 ? -11.194 -4.605 25.804 1.00 93.69 72 VAL A N 1
ATOM 579 C CA . VAL A 1 72 ? -11.019 -3.688 26.944 1.00 93.69 72 VAL A CA 1
ATOM 580 C C . VAL A 1 72 ? -11.722 -2.351 26.699 1.00 93.69 72 VAL A C 1
ATOM 582 O O . VAL A 1 72 ? -12.446 -1.875 27.573 1.00 93.69 72 VAL A O 1
ATOM 585 N N . ILE A 1 73 ? -11.571 -1.772 25.503 1.00 92.94 73 ILE A N 1
ATOM 586 C CA . ILE A 1 73 ? -12.253 -0.522 25.136 1.00 92.94 73 ILE A CA 1
ATOM 587 C C . ILE A 1 73 ? -13.773 -0.715 25.172 1.00 92.94 73 ILE A C 1
ATOM 589 O O . ILE A 1 73 ? -14.477 0.106 25.757 1.00 92.94 73 ILE A O 1
ATOM 593 N N . SER A 1 74 ? -14.285 -1.811 24.600 1.00 91.00 74 SER A N 1
ATOM 594 C CA . SER A 1 74 ? -15.725 -2.095 24.605 1.00 91.00 74 SER A CA 1
ATOM 595 C C . SER A 1 74 ? -16.279 -2.231 26.026 1.00 91.00 74 SER A C 1
ATOM 597 O O . SER A 1 74 ? -17.289 -1.607 26.341 1.00 91.00 74 SER A O 1
ATOM 599 N N . ALA A 1 75 ? -15.563 -2.942 26.905 1.00 93.00 75 ALA A N 1
ATOM 600 C CA . ALA A 1 75 ? -15.943 -3.145 28.296 1.00 93.00 75 ALA A CA 1
ATOM 601 C C . ALA A 1 75 ? -16.000 -1.814 29.059 1.00 93.00 75 ALA A C 1
ATOM 603 O O . ALA A 1 75 ? -16.992 -1.534 29.736 1.00 93.00 75 ALA A O 1
ATOM 604 N N . ALA A 1 76 ? -14.982 -0.963 28.897 1.00 90.88 76 ALA A N 1
ATOM 605 C CA . ALA A 1 76 ? -14.930 0.354 29.523 1.00 90.88 76 ALA A CA 1
ATOM 606 C C . ALA A 1 76 ? -16.097 1.254 29.082 1.00 90.88 76 ALA A C 1
ATOM 608 O O . ALA A 1 76 ? -16.716 1.908 29.921 1.00 90.88 76 ALA A O 1
ATOM 609 N N . VAL A 1 77 ? -16.452 1.237 27.792 1.00 93.19 77 VAL A N 1
ATOM 610 C CA . VAL A 1 77 ? -17.599 1.993 27.263 1.00 93.19 77 VAL A CA 1
ATOM 611 C C . VAL A 1 77 ? -18.915 1.485 27.853 1.00 93.19 77 VAL A C 1
ATOM 613 O O . VAL A 1 77 ? -19.721 2.290 28.318 1.00 93.19 77 VAL A O 1
ATOM 616 N N . THR A 1 78 ? -19.131 0.166 27.905 1.00 89.31 78 THR A N 1
ATOM 617 C CA . THR A 1 78 ? -20.343 -0.402 28.524 1.00 89.31 78 THR A CA 1
ATOM 618 C C . THR A 1 78 ? -20.457 -0.080 30.012 1.00 89.31 78 THR A C 1
ATOM 620 O O . THR A 1 78 ? -21.542 0.275 30.469 1.00 89.31 78 THR A O 1
ATOM 623 N N . ILE A 1 79 ? -19.357 -0.152 30.768 1.00 91.81 79 ILE A N 1
ATOM 624 C CA . ILE A 1 79 ? -19.350 0.177 32.201 1.00 91.81 79 ILE A CA 1
ATOM 625 C C . ILE A 1 79 ? -19.631 1.670 32.407 1.00 91.81 79 ILE A C 1
ATOM 627 O O . ILE A 1 79 ? -20.445 2.026 33.256 1.00 91.81 79 ILE A O 1
ATOM 631 N N . GLY A 1 80 ? -19.012 2.542 31.604 1.00 88.44 80 GLY A N 1
ATOM 632 C CA . GLY A 1 80 ? -19.247 3.985 31.658 1.00 88.44 80 GLY A CA 1
ATOM 633 C C . GLY A 1 80 ? -20.698 4.361 31.352 1.00 88.44 80 GLY A C 1
ATOM 634 O O . GLY A 1 80 ? -21.286 5.164 32.074 1.00 88.44 80 GLY A O 1
ATOM 635 N N . LEU A 1 81 ? -21.306 3.737 30.337 1.00 86.31 81 LEU A N 1
ATOM 636 C CA . LEU A 1 81 ? -22.720 3.937 30.003 1.00 86.31 81 LEU A CA 1
ATOM 637 C C . LEU A 1 81 ? -23.650 3.473 31.128 1.00 86.31 81 LEU A C 1
ATOM 639 O O . LEU A 1 81 ? -24.577 4.197 31.483 1.00 86.31 81 LEU A O 1
ATOM 643 N N . LEU A 1 82 ? -23.391 2.303 31.720 1.00 85.69 82 LEU A N 1
ATOM 644 C CA . LEU A 1 82 ? -24.175 1.796 32.851 1.00 85.69 82 LEU A CA 1
ATOM 645 C C . LEU A 1 82 ? -24.066 2.714 34.074 1.00 85.69 82 LEU A C 1
ATOM 647 O O . LEU A 1 82 ? -25.087 3.076 34.657 1.00 85.69 82 LEU A O 1
ATOM 651 N N . ALA A 1 83 ? -22.856 3.142 34.437 1.00 82.12 83 ALA A N 1
ATOM 652 C CA . ALA A 1 83 ? -22.646 4.062 35.553 1.00 82.12 83 ALA A CA 1
ATOM 653 C C . ALA A 1 83 ? -23.319 5.422 35.308 1.00 82.12 83 ALA A C 1
ATOM 655 O O . ALA A 1 83 ? -23.991 5.951 36.195 1.00 82.12 83 ALA A O 1
ATOM 656 N N . GLY A 1 84 ? -23.204 5.959 34.089 1.00 78.75 84 GLY A N 1
ATOM 657 C CA . GLY A 1 84 ? -23.872 7.199 33.697 1.00 78.75 84 GLY A CA 1
ATOM 658 C C . GLY A 1 84 ? -25.398 7.094 33.763 1.00 78.75 84 GLY A C 1
ATOM 659 O O . GLY A 1 84 ? -26.054 8.016 34.250 1.00 78.75 84 GLY A O 1
ATOM 660 N N . LEU A 1 85 ? -25.972 5.958 33.356 1.00 80.38 85 LEU A N 1
ATOM 661 C CA . LEU A 1 85 ? -27.414 5.718 33.440 1.00 80.38 85 LEU A CA 1
ATOM 662 C C . LEU A 1 85 ? -27.893 5.686 34.900 1.00 80.38 85 LEU A C 1
ATOM 664 O O . LEU A 1 85 ? -28.884 6.330 35.237 1.00 80.38 85 LEU A O 1
ATOM 668 N N . VAL A 1 86 ? -27.163 4.994 35.781 1.00 79.94 86 VAL A N 1
ATOM 669 C CA . VAL A 1 86 ? -27.489 4.908 37.215 1.00 79.94 86 VAL A CA 1
ATOM 670 C C . VAL A 1 86 ? -27.466 6.294 37.863 1.00 79.94 86 VAL A C 1
ATOM 672 O O . VAL A 1 86 ? -28.436 6.675 38.520 1.00 79.94 86 VAL A O 1
ATOM 675 N N . VAL A 1 87 ? -26.416 7.084 37.622 1.00 77.44 87 VAL A N 1
ATOM 676 C CA . VAL A 1 87 ? -26.324 8.468 38.119 1.00 77.44 87 VAL A CA 1
ATOM 677 C C . VAL A 1 87 ? -27.483 9.317 37.593 1.00 77.44 87 VAL A C 1
ATOM 679 O O . VAL A 1 87 ? -28.125 10.023 38.369 1.00 77.44 87 VAL A O 1
ATOM 682 N N . SER A 1 88 ? -27.826 9.183 36.310 1.00 70.75 88 SER A N 1
ATOM 683 C CA . SER A 1 88 ? -28.945 9.922 35.710 1.00 70.75 88 SER A CA 1
ATOM 684 C C . SER A 1 88 ? -30.285 9.570 36.365 1.00 70.75 88 SER A C 1
ATOM 686 O O . SER A 1 88 ? -31.072 10.461 36.678 1.00 70.75 88 SER A O 1
ATOM 688 N N . THR A 1 89 ? -30.533 8.285 36.650 1.00 70.88 89 THR A N 1
ATOM 689 C CA . THR A 1 89 ? -31.765 7.853 37.336 1.00 70.88 89 THR A CA 1
ATOM 690 C C . THR A 1 89 ? -31.838 8.298 38.798 1.00 70.88 89 THR A C 1
ATOM 692 O O . THR A 1 89 ? -32.932 8.550 39.308 1.00 70.88 89 THR A O 1
ATOM 695 N N . ALA A 1 90 ? -30.695 8.441 39.475 1.00 66.62 90 ALA A N 1
ATOM 696 C CA . ALA A 1 90 ? -30.644 8.961 40.838 1.00 66.62 90 ALA A CA 1
ATOM 697 C C . ALA A 1 90 ? -30.998 10.457 40.883 1.00 66.62 90 ALA A C 1
ATOM 699 O O . ALA A 1 90 ? -31.777 10.875 41.739 1.00 66.62 90 ALA A O 1
ATOM 700 N N . SER A 1 91 ? -30.509 11.250 39.923 1.00 69.94 91 SER A N 1
ATOM 701 C CA . SER A 1 91 ? -30.826 12.681 39.830 1.00 69.94 91 SER A CA 1
ATOM 702 C C . SER A 1 91 ? -32.314 12.951 39.578 1.00 69.94 91 SER A C 1
ATOM 704 O O . SER A 1 91 ? -32.856 13.919 40.110 1.00 69.94 91 SER A O 1
ATOM 706 N N . SER A 1 92 ? -33.007 12.084 38.833 1.00 64.56 92 SER A N 1
ATOM 707 C CA . SER A 1 92 ? -34.448 12.234 38.577 1.00 64.56 92 SER A CA 1
ATOM 708 C C . SER A 1 92 ? -35.322 11.965 39.808 1.00 64.56 92 SER A C 1
ATOM 710 O O . SER A 1 92 ? -36.365 12.600 39.962 1.00 64.56 92 SER A O 1
ATOM 712 N N . ARG A 1 93 ? -34.914 11.060 40.714 1.00 59.94 93 ARG A N 1
ATOM 713 C CA . ARG A 1 93 ? -35.676 10.779 41.949 1.00 59.94 93 ARG A CA 1
ATOM 714 C C . ARG A 1 93 ? -35.667 11.954 42.923 1.00 59.94 93 ARG A C 1
ATOM 716 O O . ARG A 1 93 ? -36.690 12.224 43.545 1.00 59.94 93 ARG A O 1
ATOM 723 N N . SER A 1 94 ? -34.555 12.678 43.013 1.00 60.69 94 SER A N 1
ATOM 724 C CA . SER A 1 94 ? -34.432 13.829 43.914 1.00 60.69 94 SER A CA 1
ATOM 725 C C . SER A 1 94 ? -35.380 14.976 43.543 1.00 60.69 94 SER A C 1
ATOM 727 O O . SER A 1 94 ? -35.955 15.600 44.430 1.00 60.69 94 SER A O 1
ATOM 729 N N . ALA A 1 95 ? -35.607 15.211 42.246 1.00 61.12 95 ALA A N 1
ATOM 730 C CA . ALA A 1 95 ? -36.526 16.250 41.777 1.00 61.12 95 ALA A CA 1
ATOM 731 C C . ALA A 1 95 ? -38.004 15.910 42.059 1.00 61.12 95 ALA A C 1
ATOM 733 O O . ALA A 1 95 ? -38.781 16.784 42.437 1.00 61.12 95 ALA A O 1
ATOM 734 N N . ALA A 1 96 ? -38.390 14.635 41.939 1.00 60.88 96 ALA A N 1
ATOM 735 C CA . ALA A 1 96 ? -39.759 14.193 42.217 1.00 60.88 96 ALA A CA 1
ATOM 736 C C . ALA A 1 96 ? -40.115 14.256 43.716 1.00 60.88 96 ALA A C 1
ATOM 738 O O . ALA A 1 96 ? -41.268 14.486 44.074 1.00 60.88 96 ALA A O 1
ATOM 739 N N . GLN A 1 97 ? -39.133 14.086 44.606 1.00 59.53 97 GLN A N 1
ATOM 740 C CA . GLN A 1 97 ? -39.366 14.087 46.050 1.00 59.53 97 GLN A CA 1
ATOM 741 C C . GLN A 1 97 ? -39.563 15.501 46.626 1.00 59.53 97 GLN A C 1
ATOM 743 O O . GLN A 1 97 ? -40.281 15.651 47.609 1.00 59.53 97 GLN A O 1
ATOM 748 N N . GLN A 1 98 ? -39.011 16.547 45.998 1.00 58.06 98 GLN A N 1
ATOM 749 C CA . GLN A 1 98 ? -39.214 17.938 46.436 1.00 58.06 98 GLN A CA 1
ATOM 750 C C . GLN A 1 98 ? -40.632 18.466 46.167 1.00 58.06 98 GLN A C 1
ATOM 752 O O . GLN A 1 98 ? -41.143 19.241 46.969 1.00 58.06 98 GLN A O 1
ATOM 757 N N . GLN A 1 99 ? -41.316 17.996 45.119 1.00 59.34 99 GLN A N 1
ATOM 758 C CA . GLN A 1 99 ? -42.701 18.407 44.841 1.00 59.34 99 GLN A CA 1
ATOM 759 C C . GLN A 1 99 ? -43.730 17.804 45.813 1.00 59.34 99 GLN A C 1
ATOM 761 O O . GLN A 1 99 ? -44.814 18.358 45.976 1.00 59.34 99 GLN A O 1
ATOM 766 N N . ALA A 1 100 ? -43.403 16.706 46.502 1.00 58.72 100 ALA A N 1
ATOM 767 C CA . ALA A 1 100 ? -44.316 16.077 47.459 1.00 58.72 100 ALA A CA 1
ATOM 768 C C . ALA A 1 100 ? -44.375 16.802 48.820 1.00 58.72 100 ALA A C 1
ATOM 770 O O . ALA A 1 100 ? -45.372 16.681 49.532 1.00 58.72 100 ALA A O 1
ATOM 771 N N . PHE A 1 101 ? -43.344 17.575 49.186 1.00 55.94 101 PHE A N 1
ATOM 772 C CA . PHE A 1 101 ? -43.302 18.276 50.478 1.00 55.94 101 PHE A CA 1
ATOM 773 C C . PHE A 1 101 ? -43.995 19.645 50.472 1.00 55.94 101 PHE A C 1
ATOM 775 O O . PHE A 1 101 ? -44.390 20.111 51.538 1.00 55.94 101 PHE A O 1
ATOM 782 N N . GLU A 1 102 ? -44.222 20.267 49.311 1.00 56.69 102 GLU A N 1
ATOM 783 C CA . GLU A 1 102 ? -44.965 21.538 49.256 1.00 56.69 102 GLU A CA 1
ATOM 784 C C . GLU A 1 102 ? -46.491 21.363 49.339 1.00 56.69 102 GLU A C 1
ATOM 786 O O . GLU A 1 102 ? -47.192 22.297 49.719 1.00 56.69 102 GLU A O 1
ATOM 791 N N . ALA A 1 103 ? -47.032 20.167 49.078 1.00 57.69 103 ALA A N 1
ATOM 792 C CA . ALA A 1 103 ? -48.483 19.956 49.051 1.00 57.69 103 ALA A CA 1
ATOM 793 C C . ALA A 1 103 ? -49.138 19.657 50.421 1.00 57.69 103 ALA A C 1
ATOM 795 O O . ALA A 1 103 ? -50.356 19.510 50.476 1.00 57.69 103 ALA A O 1
ATOM 796 N N . THR A 1 104 ? -48.382 19.557 51.526 1.00 60.50 104 THR A N 1
ATOM 797 C CA . THR A 1 104 ? -48.933 19.074 52.821 1.00 60.50 104 THR A CA 1
ATOM 798 C C . THR A 1 104 ? -49.042 20.142 53.926 1.00 60.50 104 THR A C 1
ATOM 800 O O . THR A 1 104 ? -49.638 19.890 54.970 1.00 60.50 104 THR A O 1
ATOM 803 N N . THR A 1 105 ? -48.580 21.378 53.722 1.00 58.38 105 THR A N 1
ATOM 804 C CA . THR A 1 105 ? -48.534 22.388 54.806 1.00 58.38 105 THR A CA 1
ATOM 805 C C . THR A 1 105 ? -49.673 23.413 54.733 1.00 58.38 105 THR A C 1
ATOM 807 O O . THR A 1 105 ? -49.417 24.608 54.721 1.00 58.38 105 THR A O 1
ATOM 810 N N . VAL A 1 106 ? -50.946 22.990 54.693 1.00 61.59 106 VAL A N 1
ATOM 811 C CA . VAL A 1 106 ? -52.097 23.881 54.994 1.00 61.59 106 VAL A CA 1
ATOM 812 C C . VAL A 1 106 ? -53.280 23.099 55.598 1.00 61.59 106 VAL A C 1
ATOM 814 O O . VAL A 1 106 ? -54.391 23.142 55.085 1.00 61.59 106 VAL A O 1
ATOM 817 N N . ALA A 1 107 ? -53.085 22.343 56.682 1.00 60.50 107 ALA A N 1
ATOM 818 C CA . ALA A 1 107 ? -54.217 21.836 57.473 1.00 60.50 107 ALA A CA 1
ATOM 819 C C . ALA A 1 107 ? -53.781 21.431 58.887 1.00 60.50 107 ALA A C 1
ATOM 821 O O . ALA A 1 107 ? -53.416 20.285 59.130 1.00 60.50 107 ALA A O 1
ATOM 822 N N . GLY A 1 108 ? -53.838 22.362 59.839 1.00 56.34 108 GLY A N 1
ATOM 823 C CA . GLY A 1 108 ? -53.761 22.005 61.255 1.00 56.34 108 GLY A CA 1
ATOM 824 C C . GLY A 1 108 ? -53.238 23.118 62.147 1.00 56.34 10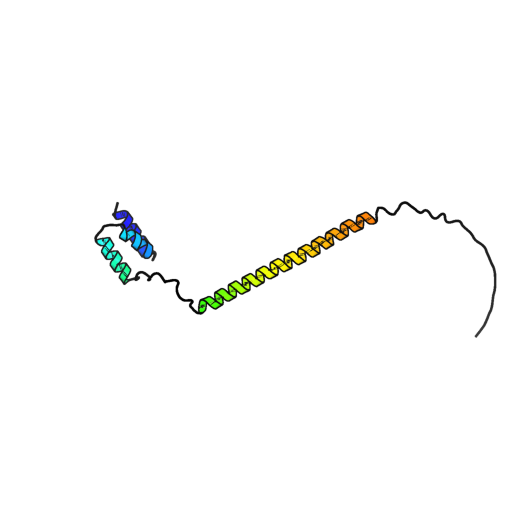8 GLY A C 1
ATOM 825 O O . GLY A 1 108 ? -52.078 23.093 62.538 1.00 56.34 108 GLY A O 1
ATOM 826 N N . LEU A 1 109 ? -54.102 24.069 62.513 1.00 57.16 109 LEU A N 1
ATOM 827 C CA . LEU A 1 109 ? -53.935 24.802 63.768 1.00 57.16 109 LEU A CA 1
ATOM 828 C C . LEU A 1 109 ? -54.445 23.908 64.912 1.00 57.16 109 LEU A C 1
ATOM 830 O O . LEU A 1 109 ? -55.655 23.687 64.982 1.00 57.16 109 LEU A O 1
ATOM 834 N N . PRO A 1 110 ? -53.604 23.436 65.847 1.00 65.81 110 PRO A N 1
ATOM 835 C CA . PRO A 1 110 ? -54.090 23.050 67.158 1.00 65.81 110 PRO A CA 1
ATOM 836 C C . PRO A 1 110 ? -54.188 24.300 68.041 1.00 65.81 110 PRO A C 1
ATOM 838 O O . PRO A 1 110 ? -53.195 24.867 68.494 1.00 65.81 110 PRO A O 1
ATOM 841 N N . THR A 1 111 ? -55.424 24.724 68.282 1.00 64.62 111 THR A N 1
ATOM 842 C CA . THR A 1 111 ? -55.825 25.611 69.375 1.00 64.62 111 THR A CA 1
ATOM 843 C C . THR A 1 111 ? -55.285 25.073 70.705 1.00 64.62 111 THR A C 1
ATOM 845 O O . THR A 1 111 ? -55.759 24.055 71.207 1.00 64.62 111 THR A O 1
ATOM 848 N N . ALA A 1 112 ? -54.292 25.745 71.291 1.00 56.19 112 ALA A N 1
ATOM 849 C CA . ALA A 1 112 ? -53.798 25.430 72.628 1.00 56.19 112 ALA A CA 1
ATOM 850 C C . ALA A 1 112 ? -54.703 26.090 73.681 1.00 56.19 112 ALA A C 1
ATOM 852 O O . ALA A 1 112 ? -54.539 27.258 74.032 1.00 56.19 112 ALA A O 1
ATOM 853 N N . THR A 1 113 ? -55.679 25.330 74.175 1.00 58.94 113 THR A N 1
ATOM 854 C CA . THR A 1 113 ? -56.493 25.695 75.338 1.00 58.94 113 THR A CA 1
ATOM 855 C C . THR A 1 113 ? -55.681 25.498 76.615 1.00 58.94 113 THR A C 1
ATOM 857 O O . THR A 1 113 ? -55.238 24.396 76.934 1.00 58.94 113 THR A O 1
ATOM 860 N N . ALA A 1 114 ? -55.501 26.589 77.358 1.00 60.31 114 ALA A N 1
ATOM 861 C CA . ALA A 1 114 ? -54.946 26.602 78.701 1.00 60.31 114 ALA A CA 1
ATOM 862 C C . ALA A 1 114 ? -55.778 25.735 79.660 1.00 60.31 114 ALA A C 1
ATOM 864 O O . ALA A 1 114 ? -56.997 25.871 79.726 1.00 60.31 114 ALA A O 1
ATOM 865 N N . THR A 1 115 ? -55.131 24.901 80.476 1.00 61.44 115 THR A N 1
ATOM 866 C CA . THR A 1 115 ? -55.727 24.382 81.717 1.00 61.44 115 THR A CA 1
ATOM 867 C C . THR A 1 115 ? -54.632 24.136 82.749 1.00 61.44 115 THR A C 1
ATOM 869 O O . THR A 1 115 ? -53.891 23.159 82.703 1.00 61.44 115 THR A O 1
ATOM 872 N N . ARG A 1 116 ? -54.549 25.068 83.699 1.00 54.72 116 ARG A N 1
ATOM 873 C CA . ARG A 1 116 ? -53.905 24.905 85.004 1.00 54.72 116 ARG A CA 1
ATOM 874 C C . ARG A 1 116 ? -54.864 24.128 85.910 1.00 54.72 116 ARG A C 1
ATOM 876 O O . ARG A 1 116 ? -56.043 24.473 85.960 1.00 54.72 116 ARG A O 1
ATOM 883 N N . PRO A 1 117 ? -54.360 23.174 86.702 1.00 61.44 117 PRO A N 1
ATOM 884 C CA . PRO A 1 117 ? -54.700 23.217 88.120 1.00 61.44 117 PRO A CA 1
ATOM 885 C C . PRO A 1 117 ? -53.499 22.970 89.038 1.00 61.44 117 PRO A C 1
ATOM 887 O O . PRO A 1 117 ? -52.562 22.237 88.738 1.00 61.44 117 PRO A O 1
ATOM 890 N N . ALA A 1 118 ? -53.563 23.638 90.185 1.00 63.12 118 ALA A N 1
ATOM 891 C CA . ALA A 1 118 ? -52.666 23.500 91.319 1.00 63.12 118 ALA A CA 1
ATOM 892 C C . ALA A 1 118 ? -52.968 22.223 92.125 1.00 63.12 118 ALA A C 1
ATOM 894 O O . ALA A 1 118 ? -54.140 21.908 92.319 1.00 63.12 118 ALA A O 1
ATOM 895 N N . ARG A 1 119 ? -51.936 21.557 92.665 1.00 56.00 119 ARG A N 1
ATOM 896 C CA . ARG A 1 119 ? -52.002 20.751 93.908 1.00 56.00 119 ARG A CA 1
ATOM 897 C C . ARG A 1 119 ? -50.583 20.315 94.306 1.00 56.00 119 ARG A C 1
ATOM 899 O O . ARG A 1 119 ? -49.941 19.627 93.530 1.00 56.00 119 ARG A O 1
ATOM 906 N N . THR A 1 120 ? -49.931 20.914 95.303 1.00 57.19 120 THR A N 1
ATOM 907 C CA . THR A 1 120 ? -50.026 20.701 96.768 1.00 57.19 120 THR A CA 1
ATOM 908 C C . THR A 1 120 ? -49.533 19.326 97.240 1.00 57.19 120 THR A C 1
ATOM 910 O O . THR A 1 120 ? -50.194 18.322 96.995 1.00 57.19 120 THR A O 1
ATOM 913 N N . GLY A 1 121 ? -48.449 19.346 98.030 1.00 52.50 121 GLY A N 1
ATOM 914 C CA . GLY A 1 121 ? -47.989 18.270 98.923 1.00 52.50 121 GLY A CA 1
ATOM 915 C C . GLY A 1 121 ? -46.709 17.567 98.453 1.00 52.50 121 GLY A C 1
ATOM 916 O O . GLY A 1 121 ? -46.534 17.388 97.260 1.00 52.50 121 GLY A O 1
ATOM 917 N N . VAL A 1 122 ? -45.762 17.123 99.282 1.00 65.19 122 VAL A N 1
ATOM 918 C CA . VAL A 1 122 ? -45.577 17.089 100.743 1.00 65.19 122 VAL A CA 1
ATOM 919 C C . VAL A 1 122 ? -44.071 16.830 100.984 1.00 65.19 122 VAL A C 1
ATOM 921 O O . VAL A 1 122 ? -43.404 16.188 100.179 1.00 65.19 122 VAL A O 1
ATOM 924 N N . VAL A 1 123 ? -43.559 17.354 102.096 1.00 58.81 123 VAL A N 1
ATOM 925 C CA . VAL A 1 123 ? -42.209 17.214 102.678 1.00 58.81 123 VAL A CA 1
ATOM 926 C C . VAL A 1 123 ? -41.936 15.787 103.169 1.00 58.81 123 VAL A C 1
ATOM 928 O O . VAL A 1 123 ? -42.796 15.283 103.880 1.00 58.81 123 VAL A O 1
ATOM 931 N N . ILE A 1 124 ? -40.739 15.206 102.948 1.00 60.97 124 ILE A N 1
ATOM 932 C CA . ILE A 1 124 ? -40.108 14.256 103.901 1.00 60.97 124 ILE A CA 1
ATOM 933 C C . ILE A 1 124 ? -38.564 14.389 103.893 1.00 60.97 124 ILE A C 1
ATOM 935 O O . ILE A 1 124 ? -37.921 14.270 102.853 1.00 60.97 124 ILE A O 1
ATOM 939 N N . SER A 1 125 ? -38.003 14.631 105.084 1.00 55.75 125 SER A N 1
ATOM 940 C CA . SER A 1 125 ? -36.586 14.581 105.489 1.00 55.75 125 SER A CA 1
ATOM 941 C C . SER A 1 125 ? -35.967 13.175 105.471 1.00 55.75 125 SER A C 1
ATOM 943 O O . SER A 1 125 ? -36.664 12.225 105.797 1.00 55.75 125 SER A O 1
ATOM 945 N N . SER A 1 126 ? -34.643 13.061 105.286 1.00 57.66 126 SER A N 1
ATOM 946 C CA . SER A 1 126 ? -33.726 12.221 106.106 1.00 57.66 126 SER A CA 1
ATOM 947 C C . SER A 1 126 ? -32.291 12.448 105.602 1.00 57.66 126 SER A C 1
ATOM 949 O O . SER A 1 126 ? -31.997 12.139 104.456 1.00 57.66 126 SER A O 1
ATOM 951 N N . GLN A 1 127 ? -31.438 13.209 106.297 1.00 58.59 127 GLN A N 1
ATOM 952 C CA . GLN A 1 127 ? -30.379 12.688 107.180 1.00 58.59 127 GLN A CA 1
ATOM 953 C C . GLN A 1 127 ? -29.885 11.280 106.817 1.00 58.59 127 GLN A C 1
ATOM 955 O O . GLN A 1 127 ? -30.577 10.301 107.102 1.00 58.59 127 GLN A O 1
ATOM 960 N N . ASN A 1 128 ? -28.685 11.209 106.235 1.00 58.75 128 ASN A N 1
ATOM 961 C CA . ASN A 1 128 ? -27.549 10.492 106.816 1.00 58.75 128 ASN A CA 1
ATOM 962 C C . ASN A 1 128 ? -26.239 11.045 106.238 1.00 58.75 128 ASN A C 1
ATOM 964 O O . ASN A 1 128 ? -26.198 11.231 105.001 1.00 58.75 128 ASN A O 1
#

pLDDT: mean 76.11, std 16.35, range [43.41, 96.62]

Sequence (128 aa):
MSRNQMQHAQQLIKQGRYDEARKLLRSIDHPKAREWLEKLDKRAPARAPRRRTGGGIGGRIVGFLTYVLTIVISAAVTIGLLAGLVVSTASSRSAAQQQAFEATTVAGLPTATATRPARTGVVISSQN

Secondary structure (DSSP, 8-state):
-HHHHHHHHHHHHHTT-HHHHHHHHHTS--HHHHHHHHHHHHHS-------S----THHHHHHHHHHHHHHHHHHHHHHHHHHHHHHHHHHHHHHHHHHHHTTS-SS---------------------